Protein AF-A0A4R0P927-F1 (afdb_monomer_lite)

Sequence (93 aa):
MDTTTLLMIGLIVCAGAYFIASAMDGVMGADGFGTVPNMVILLVGGFLGLYLMNWIHIPLGDPTMQAVAGITGAFVSLAFLATIKAIASRLGY

pLDDT: mean 82.83, std 8.03, range [51.22, 91.38]

Structure (mmCIF, N/CA/C/O backbone):
data_AF-A0A4R0P927-F1
#
_entry.id   AF-A0A4R0P927-F1
#
loop_
_atom_site.group_PDB
_atom_site.id
_atom_site.type_symbol
_atom_site.label_atom_id
_atom_site.label_alt_id
_atom_site.label_comp_id
_atom_site.label_asym_id
_atom_site.label_entity_id
_atom_site.label_seq_id
_atom_site.pdbx_PDB_ins_code
_atom_site.Cartn_x
_atom_site.Cartn_y
_atom_site.Cartn_z
_atom_site.occupancy
_atom_site.B_iso_or_equiv
_atom_site.auth_seq_id
_atom_site.auth_comp_id
_atom_site.auth_asym_id
_atom_site.auth_atom_id
_atom_site.pdbx_PDB_model_num
ATOM 1 N N . MET A 1 1 ? 4.662 -12.806 -23.028 1.00 60.03 1 MET A N 1
ATOM 2 C CA . MET A 1 1 ? 4.352 -13.244 -21.653 1.00 60.03 1 MET A CA 1
ATOM 3 C C . MET A 1 1 ? 3.260 -14.274 -21.776 1.00 60.03 1 MET A C 1
ATOM 5 O O . MET A 1 1 ? 2.182 -13.923 -22.243 1.00 60.03 1 MET A O 1
ATOM 9 N N . ASP A 1 2 ? 3.561 -15.522 -21.443 1.00 86.50 2 ASP A N 1
ATOM 10 C CA . ASP A 1 2 ? 2.574 -16.596 -21.502 1.00 86.50 2 ASP A CA 1
ATOM 11 C C . ASP A 1 2 ? 1.566 -16.429 -20.359 1.00 86.50 2 ASP A C 1
ATOM 13 O O . ASP A 1 2 ? 1.894 -15.895 -19.294 1.00 86.50 2 ASP A O 1
ATOM 17 N N . THR A 1 3 ? 0.320 -16.861 -20.566 1.00 87.75 3 THR A N 1
ATOM 18 C CA . THR A 1 3 ? -0.772 -16.699 -19.587 1.00 87.75 3 THR A CA 1
ATOM 19 C C . THR A 1 3 ? -0.420 -17.324 -18.233 1.00 87.75 3 THR A C 1
ATOM 21 O O . THR A 1 3 ? -0.763 -16.788 -17.182 1.00 87.75 3 THR A O 1
ATOM 24 N N . THR A 1 4 ? 0.330 -18.425 -18.255 1.00 90.12 4 THR A N 1
ATOM 25 C CA . THR A 1 4 ? 0.863 -19.114 -17.074 1.00 90.12 4 THR A CA 1
ATOM 26 C C . THR A 1 4 ? 1.875 -18.262 -16.311 1.00 90.12 4 THR A C 1
ATOM 28 O O . THR A 1 4 ? 1.789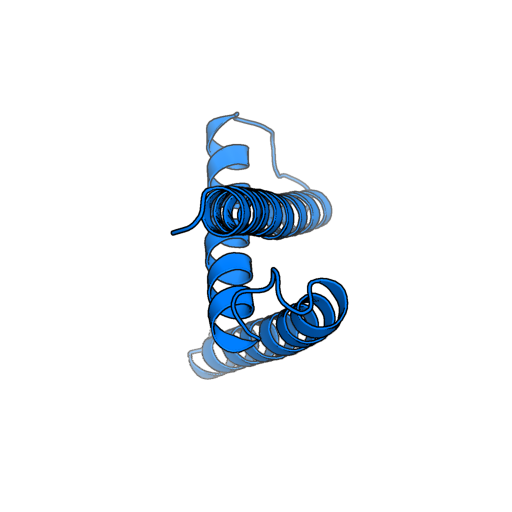 -18.159 -15.089 1.00 90.12 4 THR A O 1
ATOM 31 N N . THR A 1 5 ? 2.794 -17.595 -17.012 1.00 88.62 5 THR A N 1
ATOM 32 C CA . THR A 1 5 ? 3.772 -16.681 -16.408 1.00 88.62 5 THR A CA 1
ATOM 33 C C . THR A 1 5 ? 3.082 -15.486 -15.756 1.00 88.62 5 THR A C 1
ATOM 35 O O . THR A 1 5 ? 3.440 -15.100 -14.645 1.00 88.62 5 THR A O 1
ATOM 38 N N . LEU A 1 6 ? 2.060 -14.928 -16.410 1.00 85.88 6 LEU A N 1
ATOM 39 C CA . LEU A 1 6 ? 1.313 -13.779 -15.894 1.00 85.88 6 LEU A CA 1
ATOM 40 C C . LEU A 1 6 ? 0.534 -14.145 -14.621 1.00 85.88 6 LEU A C 1
ATOM 42 O O . LEU A 1 6 ? 0.581 -13.409 -13.634 1.00 85.88 6 LEU A O 1
ATOM 46 N N . LEU A 1 7 ? -0.097 -15.323 -14.608 1.00 90.06 7 LEU A N 1
ATOM 47 C CA . LEU A 1 7 ? -0.757 -15.867 -13.421 1.00 90.06 7 LEU A CA 1
ATOM 48 C C . LEU A 1 7 ? 0.229 -16.117 -12.274 1.00 90.06 7 LEU A C 1
ATOM 50 O O . LEU A 1 7 ? -0.064 -15.724 -11.148 1.00 90.06 7 LEU A O 1
ATOM 54 N N . MET A 1 8 ? 1.398 -16.712 -12.541 1.00 90.69 8 MET A N 1
ATOM 55 C CA . MET A 1 8 ? 2.418 -16.940 -11.507 1.00 90.69 8 MET A CA 1
ATOM 56 C C . MET A 1 8 ? 2.933 -15.635 -10.900 1.00 90.69 8 MET A C 1
ATOM 58 O O . MET A 1 8 ? 3.015 -15.529 -9.678 1.00 90.69 8 MET A O 1
ATOM 62 N N . ILE A 1 9 ? 3.252 -14.636 -11.730 1.00 88.62 9 ILE A N 1
ATOM 63 C CA . ILE A 1 9 ? 3.720 -13.330 -11.247 1.00 88.62 9 ILE A CA 1
ATOM 64 C C . ILE A 1 9 ? 2.637 -12.670 -10.390 1.00 88.62 9 ILE A C 1
ATOM 66 O O . ILE A 1 9 ? 2.930 -12.220 -9.285 1.00 88.62 9 ILE A O 1
ATOM 70 N N . GLY A 1 10 ? 1.382 -12.672 -10.851 1.00 86.31 10 GLY A N 1
ATOM 71 C CA . GLY A 1 10 ? 0.259 -12.144 -10.075 1.00 86.31 10 GLY A CA 1
ATOM 72 C C . GLY A 1 10 ? 0.105 -12.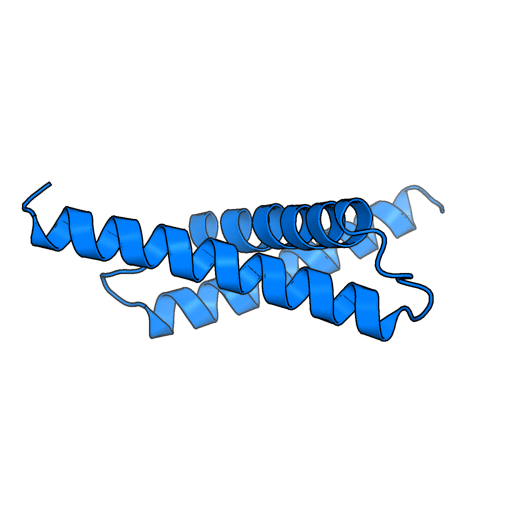839 -8.721 1.00 86.31 10 GLY A C 1
ATOM 73 O O . GLY A 1 10 ? -0.056 -12.173 -7.702 1.00 86.31 10 GLY A O 1
ATOM 74 N N . LEU A 1 11 ? 0.234 -14.167 -8.684 1.00 89.19 11 LEU A N 1
ATOM 75 C CA . LEU A 1 11 ? 0.160 -14.956 -7.451 1.00 89.19 11 LEU A CA 1
ATOM 76 C C . LEU A 1 11 ? 1.284 -14.618 -6.470 1.00 89.19 11 LEU A C 1
ATOM 78 O O . LEU A 1 11 ? 1.016 -14.443 -5.284 1.00 89.19 11 LEU A O 1
ATOM 82 N N . ILE A 1 12 ? 2.520 -14.489 -6.955 1.00 89.38 12 ILE A N 1
ATOM 83 C CA . ILE A 1 12 ? 3.678 -14.129 -6.125 1.00 89.38 12 ILE A CA 1
ATOM 84 C C . ILE A 1 12 ? 3.503 -12.724 -5.545 1.00 89.38 12 ILE A C 1
ATOM 86 O O . ILE A 1 12 ? 3.729 -12.521 -4.352 1.00 89.38 12 ILE A O 1
ATOM 90 N N . VAL A 1 13 ? 3.057 -11.765 -6.361 1.00 87.81 13 VAL A N 1
ATOM 91 C CA . VAL A 1 13 ? 2.801 -10.390 -5.913 1.00 87.81 13 VAL A CA 1
ATOM 92 C C . VAL A 1 13 ? 1.683 -10.360 -4.872 1.00 87.81 13 VAL A C 1
ATOM 94 O O . VAL A 1 13 ? 1.842 -9.729 -3.830 1.00 87.81 13 VAL A O 1
ATOM 97 N N . CYS A 1 14 ? 0.584 -11.082 -5.101 1.00 86.94 14 CYS A N 1
ATOM 98 C CA . CYS A 1 14 ? -0.514 -11.183 -4.142 1.00 86.94 14 CYS A CA 1
ATOM 99 C C . CYS A 1 14 ? -0.078 -11.853 -2.833 1.00 86.94 14 CYS A C 1
ATOM 101 O O . CYS A 1 14 ? -0.381 -11.343 -1.757 1.00 86.94 14 CYS A O 1
ATOM 103 N N . ALA A 1 15 ? 0.662 -12.960 -2.897 1.00 90.44 15 ALA A N 1
ATOM 104 C CA . ALA A 1 15 ? 1.173 -13.631 -1.705 1.00 90.44 15 ALA A CA 1
ATOM 105 C C . ALA A 1 15 ? 2.128 -12.720 -0.917 1.00 90.44 15 ALA A C 1
ATOM 107 O O . ALA A 1 15 ? 1.989 -12.583 0.297 1.00 90.44 15 ALA A O 1
ATOM 108 N N . GLY A 1 16 ? 3.048 -12.035 -1.604 1.00 87.69 16 GLY A N 1
ATOM 109 C CA . GLY A 1 16 ? 3.947 -11.060 -0.988 1.00 87.69 16 GLY A CA 1
ATOM 110 C C . GLY A 1 16 ? 3.190 -9.903 -0.332 1.00 87.69 16 GLY A C 1
ATOM 111 O O . GLY A 1 16 ? 3.440 -9.583 0.830 1.00 87.69 16 GLY A O 1
ATOM 112 N N . ALA A 1 17 ? 2.213 -9.327 -1.036 1.00 87.44 17 ALA A N 1
ATOM 113 C CA . ALA A 1 17 ? 1.363 -8.266 -0.506 1.00 87.44 17 ALA A CA 1
ATOM 114 C C . ALA A 1 17 ? 0.567 -8.729 0.723 1.00 87.44 17 ALA A C 1
ATOM 116 O O . ALA A 1 17 ? 0.452 -7.973 1.684 1.00 87.44 17 ALA A O 1
ATOM 117 N N . TYR A 1 18 ? 0.072 -9.970 0.731 1.00 88.81 18 TYR A N 1
ATOM 118 C CA . TYR A 1 18 ? -0.632 -10.547 1.875 1.00 88.81 18 TYR A CA 1
ATOM 119 C C . TYR A 1 18 ? 0.272 -10.667 3.107 1.00 88.81 18 TYR A C 1
ATOM 121 O O . TYR A 1 18 ? -0.122 -10.257 4.197 1.00 88.81 18 TYR A O 1
ATOM 129 N N . PHE A 1 19 ? 1.501 -11.170 2.950 1.00 91.38 19 PHE A N 1
ATOM 130 C CA . PHE A 1 19 ? 2.442 -11.264 4.070 1.00 91.38 19 PHE A CA 1
ATOM 131 C C . PHE A 1 19 ? 2.782 -9.888 4.643 1.00 91.38 19 PHE A C 1
ATOM 133 O O . PHE A 1 19 ? 2.711 -9.701 5.857 1.00 91.38 19 PHE A O 1
ATOM 140 N N . ILE A 1 20 ? 3.077 -8.908 3.786 1.00 89.00 20 ILE A N 1
ATOM 141 C CA . ILE A 1 20 ? 3.360 -7.535 4.225 1.00 89.00 20 ILE A CA 1
ATOM 142 C C . ILE A 1 20 ? 2.139 -6.943 4.938 1.00 89.00 20 ILE A C 1
ATOM 144 O O . ILE A 1 20 ? 2.272 -6.379 6.022 1.00 89.00 20 ILE A O 1
ATOM 148 N N . ALA A 1 21 ? 0.946 -7.125 4.375 1.00 88.19 21 ALA A N 1
ATOM 149 C CA . ALA A 1 21 ? -0.295 -6.656 4.972 1.00 88.19 21 ALA A CA 1
ATOM 150 C C . ALA A 1 21 ? -0.579 -7.296 6.335 1.00 88.19 21 ALA A C 1
ATOM 152 O O . ALA A 1 21 ? -1.013 -6.596 7.245 1.00 88.19 21 ALA A O 1
ATOM 153 N N . SER A 1 22 ? -0.301 -8.594 6.492 1.00 88.25 22 SER A N 1
ATOM 154 C CA . SER A 1 22 ? -0.460 -9.307 7.766 1.00 88.25 22 SER A CA 1
ATOM 155 C C . SER A 1 22 ? 0.522 -8.814 8.827 1.00 88.25 22 SER A C 1
ATOM 157 O O . SER A 1 22 ? 0.146 -8.612 9.979 1.00 88.25 22 SER A O 1
ATOM 159 N N . ALA A 1 23 ? 1.768 -8.541 8.430 1.00 88.81 23 ALA A N 1
ATOM 160 C CA . ALA A 1 23 ? 2.768 -7.979 9.323 1.00 88.81 23 ALA A CA 1
ATOM 161 C C . ALA A 1 23 ? 2.362 -6.567 9.763 1.00 88.81 23 ALA A C 1
ATOM 163 O O . ALA A 1 23 ? 2.432 -6.237 10.944 1.00 88.81 23 ALA A O 1
ATOM 164 N N . MET A 1 24 ? 1.876 -5.751 8.825 1.00 85.25 24 MET A N 1
ATOM 165 C CA . MET A 1 24 ? 1.376 -4.412 9.120 1.00 85.25 24 MET A CA 1
ATOM 166 C C . MET A 1 24 ? 0.138 -4.415 10.007 1.00 85.25 24 MET A C 1
ATOM 168 O O . MET A 1 24 ? 0.028 -3.554 10.870 1.00 85.25 24 MET A O 1
ATOM 172 N N . ASP A 1 25 ? -0.771 -5.367 9.823 1.00 86.75 25 ASP A N 1
ATOM 173 C CA . ASP A 1 25 ? -1.941 -5.528 10.687 1.00 86.75 25 ASP A CA 1
ATOM 174 C C . ASP A 1 25 ? -1.517 -5.807 12.137 1.00 86.75 25 ASP A C 1
ATOM 176 O O . ASP A 1 25 ? -2.017 -5.180 13.069 1.00 86.75 25 ASP A O 1
ATOM 180 N N . GLY A 1 26 ? -0.493 -6.647 12.323 1.00 83.62 26 GLY A N 1
ATOM 181 C CA . GLY A 1 26 ? 0.119 -6.878 13.632 1.00 83.62 26 GLY A CA 1
ATOM 182 C C . GLY A 1 26 ? 0.769 -5.631 14.246 1.00 83.62 26 GLY A C 1
ATOM 183 O O . GLY A 1 26 ? 0.713 -5.455 15.461 1.00 83.62 26 GLY A O 1
ATOM 184 N N . VAL A 1 27 ? 1.356 -4.751 13.427 1.00 84.25 27 VAL A N 1
ATOM 185 C CA . VAL A 1 27 ? 1.965 -3.488 13.889 1.00 84.25 27 VAL A CA 1
ATOM 186 C C . VAL A 1 27 ? 0.911 -2.420 14.197 1.00 84.25 27 VAL A C 1
ATOM 188 O O . VAL A 1 27 ? 1.046 -1.697 15.180 1.00 84.25 27 VAL A O 1
ATOM 191 N N . MET A 1 28 ? -0.126 -2.300 13.365 1.00 81.19 28 MET A N 1
ATOM 192 C CA . MET A 1 28 ? -1.180 -1.289 13.507 1.00 81.19 28 MET A CA 1
ATOM 193 C C . MET A 1 28 ? -2.215 -1.645 14.578 1.00 81.19 28 MET A C 1
ATOM 195 O O . MET A 1 28 ? -2.886 -0.753 15.096 1.00 81.19 28 MET A O 1
ATOM 199 N N . GLY A 1 29 ? -2.351 -2.924 14.935 1.00 80.06 29 GLY A N 1
ATOM 200 C CA . GLY A 1 29 ? -3.260 -3.367 15.989 1.00 80.06 29 GLY A CA 1
ATOM 201 C C . GLY A 1 29 ? -4.699 -2.906 15.739 1.00 80.06 29 GLY A C 1
ATOM 202 O O . GLY A 1 29 ? -5.257 -3.127 14.668 1.00 80.06 29 GLY A O 1
ATOM 203 N N . ALA A 1 30 ? -5.303 -2.237 16.726 1.00 74.56 30 ALA A N 1
ATOM 204 C CA . ALA A 1 30 ? -6.689 -1.764 16.647 1.00 74.56 30 ALA A CA 1
ATOM 205 C C . ALA A 1 30 ? -6.919 -0.659 15.594 1.00 74.56 30 ALA A C 1
ATOM 207 O O . ALA A 1 30 ? -8.043 -0.490 15.116 1.00 74.56 30 ALA A O 1
ATOM 208 N N . ASP A 1 31 ? -5.864 0.063 15.206 1.00 70.12 31 ASP A N 1
ATOM 209 C CA . ASP A 1 31 ? -5.938 1.122 14.195 1.00 70.12 31 ASP A CA 1
ATOM 210 C C . ASP A 1 31 ? -5.862 0.560 12.761 1.00 70.12 31 ASP A C 1
ATOM 212 O O . ASP A 1 31 ? -6.208 1.245 11.795 1.00 70.12 31 ASP A O 1
ATOM 216 N N . GLY A 1 32 ? -5.465 -0.709 12.607 1.00 71.25 32 GLY A N 1
ATOM 217 C CA . GLY A 1 32 ? -5.394 -1.405 11.323 1.00 71.25 32 GLY A CA 1
ATOM 218 C C . GLY A 1 32 ? -6.773 -1.734 10.747 1.00 71.25 32 GLY A C 1
ATOM 219 O O . GLY A 1 32 ? -7.769 -1.830 11.465 1.00 71.25 32 GLY A O 1
ATOM 220 N N . PHE A 1 33 ? -6.868 -1.907 9.425 1.00 77.69 33 PHE A N 1
ATOM 221 C CA . PHE A 1 33 ? -8.113 -2.336 8.771 1.00 77.69 33 PHE A CA 1
ATOM 222 C C . PHE A 1 33 ? -8.301 -3.860 8.755 1.00 77.69 33 PHE A C 1
ATOM 224 O O . PHE A 1 33 ? -9.326 -4.330 8.263 1.00 77.69 33 PHE A O 1
ATOM 231 N N . GLY A 1 34 ? -7.351 -4.634 9.276 1.00 83.75 34 GLY A N 1
ATOM 232 C CA . GLY A 1 34 ? -7.276 -6.069 9.051 1.00 83.75 34 GLY A CA 1
ATOM 233 C C . GLY A 1 34 ? -6.324 -6.413 7.906 1.00 83.75 34 GLY A C 1
ATOM 234 O O . GLY A 1 34 ? -6.023 -5.605 7.023 1.00 83.75 34 GLY A O 1
ATOM 235 N N . THR A 1 35 ? -5.900 -7.671 7.875 1.00 85.56 35 THR A N 1
ATOM 236 C CA . THR A 1 35 ? -4.939 -8.188 6.891 1.00 85.56 35 THR A CA 1
ATOM 237 C C . THR A 1 35 ? -5.422 -8.057 5.434 1.00 85.56 35 THR A C 1
ATOM 239 O O . THR A 1 35 ? -4.679 -7.584 4.575 1.00 85.56 35 THR A O 1
ATOM 242 N N . VAL A 1 36 ? -6.672 -8.432 5.128 1.00 87.38 36 VAL A N 1
ATOM 243 C CA . VAL A 1 36 ? -7.195 -8.408 3.743 1.00 87.38 36 VAL A CA 1
ATOM 244 C C . VAL A 1 36 ? -7.367 -6.977 3.206 1.00 87.38 36 VAL A C 1
ATOM 246 O O . VAL A 1 36 ? -6.886 -6.703 2.106 1.00 87.38 36 VAL A O 1
ATOM 249 N N . PRO A 1 37 ? -7.976 -6.025 3.940 1.00 85.56 37 PRO A N 1
ATOM 250 C CA . PRO A 1 37 ? -8.073 -4.645 3.464 1.00 85.56 37 PRO A CA 1
ATOM 251 C C . PRO A 1 37 ? -6.707 -3.963 3.332 1.00 85.56 37 PRO A C 1
ATOM 253 O O . PRO A 1 37 ? -6.472 -3.279 2.337 1.00 85.56 37 PRO A O 1
ATOM 256 N N . ASN A 1 38 ? -5.776 -4.202 4.266 1.00 89.12 38 ASN A N 1
ATOM 257 C CA . ASN A 1 38 ? -4.408 -3.682 4.174 1.00 89.12 38 ASN A CA 1
ATOM 258 C C . ASN A 1 38 ? -3.707 -4.172 2.895 1.00 89.12 38 ASN A C 1
ATOM 260 O O . ASN A 1 38 ? -3.037 -3.390 2.224 1.00 89.12 38 ASN A O 1
ATOM 264 N N . MET A 1 39 ? -3.910 -5.435 2.508 1.00 89.75 39 MET A N 1
ATOM 265 C CA . MET A 1 39 ? -3.370 -5.993 1.264 1.00 89.75 39 MET A CA 1
ATOM 266 C C . MET A 1 39 ? -3.907 -5.259 0.032 1.00 89.75 39 MET A C 1
ATOM 268 O O . MET A 1 39 ? -3.129 -4.897 -0.853 1.00 89.75 39 MET A O 1
ATOM 272 N N . VAL A 1 40 ? -5.220 -5.019 -0.026 1.00 88.69 40 VAL A N 1
ATOM 273 C CA . VAL A 1 40 ? -5.848 -4.287 -1.138 1.00 88.69 40 VAL A CA 1
ATOM 274 C C . VAL A 1 40 ? -5.309 -2.860 -1.210 1.00 88.69 40 VAL A C 1
ATOM 276 O O . VAL A 1 40 ? -4.970 -2.392 -2.296 1.00 88.69 40 VAL A O 1
ATOM 279 N N . ILE A 1 41 ? -5.165 -2.188 -0.066 1.00 89.31 41 ILE A N 1
ATOM 280 C CA . ILE A 1 41 ? -4.618 -0.829 -0.003 1.00 89.31 41 ILE A CA 1
ATOM 281 C C . ILE A 1 41 ? -3.160 -0.795 -0.474 1.00 89.31 41 ILE A C 1
ATOM 283 O O . ILE A 1 41 ? -2.802 0.098 -1.237 1.00 89.31 41 ILE A O 1
ATOM 287 N N . LEU A 1 42 ? -2.326 -1.764 -0.081 1.00 88.38 42 LEU A N 1
ATOM 288 C CA . LEU A 1 42 ? -0.939 -1.850 -0.550 1.00 88.38 42 LEU A CA 1
ATOM 289 C C . LEU A 1 42 ? -0.863 -2.072 -2.063 1.00 88.38 42 LEU A C 1
ATOM 291 O O . LEU A 1 42 ? -0.080 -1.408 -2.739 1.00 88.38 42 LEU A O 1
ATOM 295 N N . LEU A 1 43 ? -1.689 -2.969 -2.607 1.00 89.44 43 LEU A N 1
ATOM 296 C CA . LEU A 1 43 ? -1.755 -3.225 -4.048 1.00 89.44 43 LEU A CA 1
ATOM 297 C C . LEU A 1 43 ? -2.173 -1.968 -4.816 1.00 89.44 43 LEU A C 1
ATOM 299 O O . LEU A 1 43 ? -1.449 -1.512 -5.701 1.00 89.44 43 LEU A O 1
ATOM 303 N N . VAL A 1 44 ? -3.316 -1.382 -4.454 1.00 89.44 44 VAL A N 1
ATOM 304 C CA . VAL A 1 44 ? -3.854 -0.190 -5.124 1.00 89.44 44 VAL A CA 1
ATOM 305 C C . VAL A 1 44 ? -2.911 1.000 -4.951 1.00 89.44 44 VAL A C 1
ATOM 307 O O . VAL A 1 44 ? -2.606 1.680 -5.926 1.00 89.44 44 VAL A O 1
ATOM 310 N N . GLY A 1 45 ? -2.396 1.217 -3.741 1.00 87.94 45 GLY A N 1
ATOM 311 C CA . GLY A 1 45 ? -1.449 2.285 -3.433 1.00 87.94 45 GLY A CA 1
ATOM 312 C C . GLY A 1 45 ? -0.126 2.140 -4.180 1.00 87.94 45 GLY A C 1
ATOM 313 O O . GLY A 1 45 ? 0.443 3.141 -4.612 1.00 87.94 45 GLY A O 1
ATOM 314 N N . GLY A 1 46 ? 0.345 0.911 -4.402 1.00 87.06 46 GLY A N 1
ATOM 315 C CA . GLY A 1 46 ? 1.555 0.663 -5.180 1.00 87.06 46 GLY A CA 1
ATOM 316 C C . GLY A 1 46 ? 1.394 1.015 -6.655 1.00 87.06 46 GLY A C 1
ATOM 317 O O . GLY A 1 46 ? 2.233 1.721 -7.219 1.00 87.06 46 GLY A O 1
ATOM 318 N N . PHE A 1 47 ? 0.275 0.615 -7.265 1.00 87.12 47 PHE A N 1
ATOM 319 C CA . PHE A 1 47 ? -0.065 1.048 -8.624 1.00 87.12 47 PHE A CA 1
ATOM 320 C C . PHE A 1 47 ? -0.263 2.563 -8.713 1.00 87.12 47 PHE A C 1
ATOM 322 O O . PHE A 1 47 ? 0.195 3.193 -9.668 1.00 87.12 47 PHE A O 1
ATOM 329 N N . LEU A 1 48 ? -0.898 3.159 -7.706 1.00 87.69 48 LEU A N 1
ATOM 330 C CA . LEU A 1 48 ? -1.130 4.597 -7.638 1.00 87.69 48 LEU A CA 1
ATOM 331 C C . LEU A 1 48 ? 0.190 5.377 -7.515 1.00 87.69 48 LEU A C 1
ATOM 333 O O . LEU A 1 48 ? 0.358 6.387 -8.194 1.00 87.69 48 LEU A O 1
ATOM 337 N N . GLY A 1 49 ? 1.159 4.874 -6.745 1.00 84.88 49 GLY A N 1
ATOM 338 C CA . GLY A 1 49 ? 2.511 5.436 -6.650 1.00 84.88 49 GLY A CA 1
ATOM 339 C C . GLY A 1 49 ? 3.262 5.422 -7.977 1.00 84.88 49 GLY A C 1
ATOM 340 O O . GLY A 1 49 ? 3.813 6.444 -8.384 1.00 84.88 49 GLY A O 1
ATOM 341 N N . LEU A 1 50 ? 3.224 4.295 -8.693 1.00 84.38 50 LEU A N 1
ATOM 342 C CA . LEU A 1 50 ? 3.799 4.190 -10.039 1.00 84.38 50 LEU A CA 1
ATOM 343 C C . LEU A 1 50 ? 3.141 5.171 -11.018 1.00 84.38 50 LEU A C 1
ATOM 345 O O . LEU A 1 50 ? 3.834 5.831 -11.794 1.00 84.38 50 LEU A O 1
ATOM 349 N N . TYR A 1 51 ? 1.813 5.301 -10.957 1.00 84.12 51 TYR A N 1
ATOM 350 C CA . TYR A 1 51 ? 1.067 6.217 -11.814 1.00 84.12 51 TYR A CA 1
ATOM 351 C C . TYR A 1 51 ? 1.395 7.688 -11.520 1.00 84.12 51 TYR A C 1
ATOM 353 O O . TYR A 1 51 ? 1.635 8.454 -12.454 1.00 84.12 51 TYR A O 1
ATOM 361 N N . LEU A 1 52 ? 1.481 8.082 -10.242 1.00 81.69 52 LEU A N 1
ATOM 362 C CA . LEU A 1 52 ? 1.897 9.435 -9.849 1.00 81.69 52 LEU A CA 1
ATOM 363 C C . LEU A 1 52 ? 3.303 9.761 -10.347 1.00 81.69 52 LEU A C 1
ATOM 365 O O . LEU A 1 52 ? 3.540 10.845 -10.872 1.00 81.69 52 LEU A O 1
ATOM 369 N N . MET A 1 53 ? 4.231 8.820 -10.200 1.00 77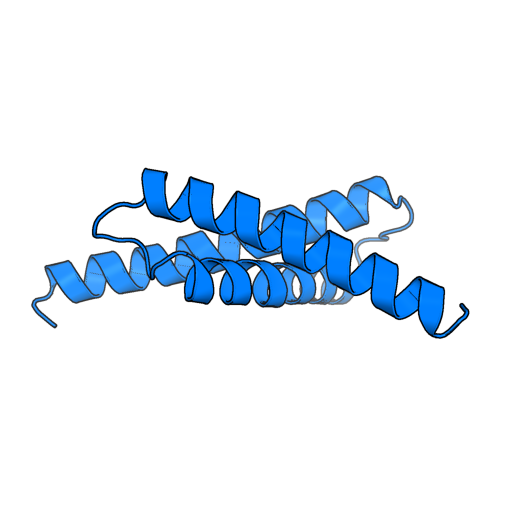.50 53 MET A N 1
ATOM 370 C CA . MET A 1 53 ? 5.625 9.014 -10.586 1.00 77.50 53 MET A CA 1
ATOM 371 C C . MET A 1 53 ? 5.772 9.192 -12.106 1.00 77.50 53 MET A C 1
ATOM 373 O O . MET A 1 53 ? 6.560 10.021 -12.563 1.00 77.50 53 MET A O 1
ATOM 377 N N . ASN A 1 54 ? 4.943 8.485 -12.883 1.00 76.75 54 ASN A N 1
ATOM 378 C CA . ASN A 1 54 ? 4.822 8.682 -14.326 1.00 76.75 54 ASN A CA 1
ATOM 379 C C . ASN A 1 54 ? 4.211 10.055 -14.673 1.00 76.75 54 ASN A C 1
ATOM 381 O O . ASN A 1 54 ? 4.658 10.719 -15.605 1.00 76.75 54 ASN A O 1
ATOM 385 N N . TRP A 1 55 ? 3.228 10.526 -13.898 1.00 75.69 55 TRP A N 1
ATOM 386 C CA . TRP A 1 55 ? 2.601 11.837 -14.107 1.00 75.69 55 TRP A CA 1
ATOM 387 C C . TRP A 1 55 ? 3.567 13.004 -13.844 1.00 75.69 55 TRP A C 1
ATOM 389 O O . TRP A 1 55 ? 3.568 13.995 -14.576 1.00 75.69 55 TRP A O 1
ATOM 399 N N . ILE A 1 56 ? 4.463 12.854 -12.864 1.00 75.50 56 ILE A N 1
ATOM 400 C CA . ILE A 1 56 ? 5.496 13.847 -12.513 1.00 75.50 56 ILE A CA 1
ATOM 401 C C . ILE A 1 56 ? 6.668 13.839 -13.527 1.00 75.50 56 ILE A C 1
ATOM 403 O O . ILE A 1 56 ? 7.603 14.623 -13.399 1.00 75.50 56 ILE A O 1
ATOM 407 N N . HIS A 1 57 ? 6.611 13.014 -14.585 1.00 66.88 57 HIS A N 1
ATOM 408 C CA . HIS A 1 57 ? 7.644 12.917 -15.629 1.00 66.88 57 HIS A CA 1
ATOM 409 C C . HIS A 1 57 ? 9.043 12.593 -15.080 1.00 66.88 57 HIS A C 1
ATOM 411 O O . HIS A 1 57 ? 10.059 12.944 -15.683 1.00 66.88 57 HIS A O 1
ATOM 417 N N . ILE A 1 58 ? 9.119 11.904 -13.939 1.00 66.69 58 ILE A N 1
ATOM 418 C CA . ILE A 1 58 ? 10.398 11.416 -13.435 1.00 66.69 58 ILE A CA 1
ATOM 419 C C . ILE A 1 58 ? 10.774 10.203 -14.290 1.00 66.69 58 ILE A C 1
ATOM 421 O O . ILE A 1 58 ? 10.005 9.240 -14.331 1.00 66.69 58 ILE A O 1
ATOM 425 N N . PRO A 1 59 ? 11.922 10.219 -14.993 1.00 62.31 59 PRO A N 1
ATOM 426 C CA . PRO A 1 59 ? 12.322 9.106 -15.835 1.00 62.31 59 PRO A CA 1
ATOM 427 C C . PRO A 1 59 ? 12.588 7.881 -14.961 1.00 62.31 59 PRO A C 1
ATOM 429 O O . PRO A 1 59 ? 13.639 7.733 -14.343 1.00 62.31 59 PRO A O 1
ATOM 432 N N . LEU A 1 60 ? 11.617 6.974 -14.940 1.00 61.81 60 LEU A N 1
ATOM 433 C CA . LEU A 1 60 ? 11.679 5.656 -14.315 1.00 61.81 60 LEU A CA 1
ATOM 434 C C . LEU A 1 60 ? 12.507 4.683 -15.170 1.00 61.81 60 LEU A C 1
ATOM 436 O O . LEU A 1 60 ? 12.073 3.571 -15.467 1.00 61.81 60 LEU A O 1
ATOM 440 N N . GLY A 1 61 ? 13.679 5.130 -15.624 1.00 62.06 61 GLY A N 1
ATOM 441 C CA . GLY A 1 61 ? 14.556 4.350 -16.498 1.00 62.06 61 GLY A CA 1
ATOM 442 C C . GLY A 1 61 ? 15.192 3.152 -15.792 1.00 62.06 61 GLY A C 1
ATOM 443 O O . GLY A 1 61 ? 15.561 2.186 -16.451 1.00 62.06 61 GLY A O 1
ATOM 444 N N . ASP A 1 62 ? 15.279 3.197 -14.459 1.00 78.31 62 ASP A N 1
ATOM 445 C CA . ASP A 1 62 ? 15.836 2.122 -13.645 1.00 78.31 62 ASP A CA 1
ATOM 446 C C . ASP A 1 62 ? 14.710 1.281 -13.005 1.00 78.31 62 ASP A C 1
ATOM 448 O O . ASP A 1 62 ? 13.852 1.838 -12.304 1.00 78.31 62 ASP A O 1
ATOM 452 N N . PRO A 1 63 ? 14.691 -0.054 -13.200 1.00 76.69 63 PRO A N 1
ATOM 453 C CA . PRO A 1 63 ? 13.718 -0.943 -12.560 1.00 76.69 63 PRO A CA 1
ATOM 454 C C . PRO A 1 63 ? 13.736 -0.845 -11.027 1.00 76.69 63 PRO A C 1
ATOM 456 O O . PRO A 1 63 ? 12.700 -1.022 -10.381 1.00 76.69 63 PRO A O 1
ATOM 459 N N . THR A 1 64 ? 14.875 -0.489 -10.434 1.00 81.56 64 THR A N 1
ATOM 460 C CA . THR A 1 64 ? 15.004 -0.256 -8.990 1.00 81.56 64 THR A CA 1
ATOM 461 C C . THR A 1 64 ? 14.170 0.946 -8.553 1.00 81.56 64 THR A C 1
ATOM 463 O O . THR A 1 64 ? 13.489 0.910 -7.529 1.00 81.56 64 THR A O 1
ATOM 466 N N . MET A 1 65 ? 14.163 2.006 -9.361 1.00 80.44 65 MET A N 1
ATOM 467 C CA . MET A 1 65 ? 13.435 3.238 -9.069 1.00 80.44 65 MET A CA 1
ATOM 468 C C . MET A 1 65 ? 11.920 3.054 -9.218 1.00 80.44 65 MET A C 1
ATOM 470 O O . MET A 1 65 ? 11.156 3.616 -8.434 1.00 80.44 65 MET A O 1
ATOM 474 N N . GLN A 1 66 ? 11.485 2.203 -10.154 1.00 80.94 66 GLN A N 1
ATOM 475 C CA . GLN A 1 66 ? 10.086 1.767 -10.255 1.00 80.94 66 GLN A CA 1
ATOM 476 C C . GLN A 1 66 ? 9.647 0.989 -9.016 1.00 80.94 66 GLN A C 1
ATOM 478 O O . GLN A 1 66 ? 8.609 1.301 -8.433 1.00 80.94 66 GLN A O 1
ATOM 483 N N . ALA A 1 67 ? 10.450 0.020 -8.571 1.00 82.75 67 ALA A N 1
ATOM 484 C CA . ALA A 1 67 ? 10.137 -0.749 -7.371 1.00 82.75 67 ALA A CA 1
ATOM 485 C C . ALA A 1 67 ? 10.015 0.157 -6.135 1.00 82.75 67 ALA A C 1
ATOM 487 O O . ALA A 1 67 ? 9.040 0.051 -5.391 1.00 82.75 67 ALA A O 1
ATOM 488 N N . VAL A 1 68 ? 10.948 1.098 -5.956 1.00 85.00 68 VAL A N 1
ATOM 489 C CA . VAL A 1 68 ? 10.900 2.075 -4.857 1.00 85.00 68 VAL A CA 1
ATOM 490 C C . VAL A 1 68 ? 9.639 2.933 -4.940 1.00 85.00 68 VAL A C 1
ATOM 492 O O . VAL A 1 68 ? 8.924 3.037 -3.948 1.00 85.00 68 VAL A O 1
ATOM 495 N N . ALA A 1 69 ? 9.312 3.484 -6.112 1.00 85.75 69 ALA A N 1
ATOM 496 C CA . ALA A 1 69 ? 8.114 4.306 -6.292 1.00 85.75 69 ALA A CA 1
ATOM 497 C C . ALA A 1 69 ? 6.821 3.544 -5.947 1.00 85.75 69 ALA A C 1
ATOM 499 O O . ALA A 1 69 ? 5.944 4.084 -5.268 1.00 85.75 69 ALA A O 1
ATOM 500 N N . GLY A 1 70 ? 6.722 2.277 -6.362 1.00 85.44 70 GLY A N 1
ATOM 501 C CA . GLY A 1 70 ? 5.594 1.412 -6.020 1.00 85.44 70 GLY A CA 1
ATOM 502 C C . GLY A 1 70 ? 5.512 1.126 -4.520 1.00 85.44 70 GLY A C 1
ATOM 503 O O . GLY A 1 70 ? 4.453 1.281 -3.917 1.00 85.44 70 GLY A O 1
ATOM 504 N N . ILE A 1 71 ? 6.629 0.778 -3.877 1.00 86.81 71 ILE A N 1
ATOM 505 C CA . ILE A 1 71 ? 6.655 0.514 -2.430 1.00 86.81 71 ILE A CA 1
ATOM 506 C C . ILE A 1 71 ? 6.280 1.780 -1.649 1.00 86.81 71 ILE A C 1
ATOM 508 O O . ILE A 1 71 ? 5.429 1.727 -0.760 1.00 86.81 71 ILE A O 1
ATOM 512 N N . THR A 1 72 ? 6.853 2.932 -1.998 1.00 88.06 72 THR A N 1
ATOM 513 C CA . THR A 1 72 ? 6.527 4.203 -1.344 1.00 88.06 72 THR A CA 1
ATOM 514 C C . THR A 1 72 ? 5.052 4.554 -1.524 1.00 88.06 72 THR A C 1
ATOM 516 O O . THR A 1 72 ? 4.396 4.891 -0.542 1.00 88.06 72 THR A O 1
ATOM 519 N N . GLY A 1 73 ? 4.490 4.409 -2.728 1.00 87.81 73 GLY A N 1
ATOM 520 C CA . GLY A 1 73 ? 3.063 4.645 -2.964 1.00 87.81 73 GLY A CA 1
ATOM 521 C C . GLY A 1 73 ? 2.147 3.741 -2.139 1.00 87.81 73 GLY A C 1
ATOM 522 O O . GLY A 1 73 ? 1.164 4.216 -1.561 1.00 87.81 73 GLY A O 1
ATOM 523 N N . ALA A 1 74 ? 2.496 2.457 -2.030 1.00 87.62 74 ALA A N 1
ATOM 524 C CA . ALA A 1 74 ? 1.755 1.477 -1.244 1.00 87.62 74 ALA A CA 1
ATOM 525 C C . ALA A 1 74 ? 1.706 1.866 0.240 1.00 87.62 74 ALA A C 1
ATOM 527 O O . ALA A 1 74 ? 0.626 1.984 0.824 1.00 87.62 74 ALA A O 1
ATOM 528 N N . PHE A 1 75 ? 2.870 2.131 0.838 1.00 88.25 75 PHE A N 1
ATOM 529 C CA . PHE A 1 75 ? 2.967 2.480 2.254 1.00 88.25 75 PHE A CA 1
ATOM 530 C C . PHE A 1 75 ? 2.389 3.861 2.569 1.00 88.25 75 PHE A C 1
ATOM 532 O O . PHE A 1 75 ? 1.726 4.006 3.593 1.00 88.25 75 PHE A O 1
ATOM 539 N N . VAL A 1 76 ? 2.580 4.861 1.703 1.00 90.06 76 VAL A N 1
ATOM 540 C CA . VAL A 1 76 ? 1.996 6.200 1.894 1.00 90.06 76 VAL A CA 1
ATOM 541 C C . VAL A 1 76 ? 0.470 6.136 1.854 1.00 90.06 76 VAL A C 1
ATOM 543 O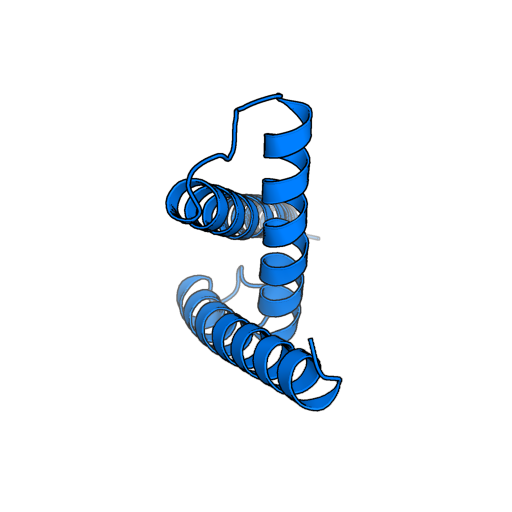 O . VAL A 1 76 ? -0.182 6.719 2.718 1.00 90.06 76 VAL A O 1
ATOM 546 N N . SER A 1 77 ? -0.105 5.385 0.911 1.00 88.06 77 SER A N 1
ATOM 547 C CA . SER A 1 77 ? -1.562 5.218 0.814 1.00 88.06 77 SER A CA 1
ATOM 548 C C . SER A 1 77 ? -2.132 4.521 2.047 1.00 88.06 77 SER A C 1
ATOM 550 O O . SER A 1 77 ? -3.158 4.943 2.583 1.00 88.06 77 SER A O 1
ATOM 552 N N . LEU A 1 78 ? -1.442 3.485 2.534 1.00 87.44 78 LEU A N 1
ATOM 553 C CA . LEU A 1 78 ? -1.856 2.779 3.739 1.00 87.44 78 LEU A CA 1
ATOM 554 C C . LEU A 1 78 ? -1.732 3.665 4.979 1.00 87.44 78 LEU A C 1
ATOM 556 O O . LEU A 1 78 ? -2.696 3.784 5.730 1.00 87.44 78 LEU A O 1
ATOM 560 N N . ALA A 1 79 ? -0.606 4.354 5.156 1.00 85.88 79 ALA A N 1
ATOM 561 C CA . ALA A 1 79 ? -0.416 5.294 6.254 1.00 85.88 79 ALA A CA 1
ATOM 562 C C . ALA A 1 79 ? -1.490 6.390 6.250 1.00 85.88 79 ALA A C 1
ATOM 564 O O . ALA A 1 79 ? -2.051 6.701 7.298 1.00 85.88 79 ALA A O 1
ATOM 565 N N . PHE A 1 80 ? -1.828 6.934 5.080 1.00 87.50 80 PHE A N 1
ATOM 566 C CA . PHE A 1 80 ? -2.854 7.962 4.943 1.00 87.50 80 PHE A CA 1
ATOM 567 C C . PHE A 1 80 ? -4.238 7.457 5.369 1.00 87.50 80 PHE A C 1
ATOM 569 O O . PHE A 1 80 ? -4.876 8.063 6.232 1.00 87.50 80 PHE A O 1
ATOM 576 N N . LEU A 1 81 ? -4.679 6.314 4.835 1.00 85.75 81 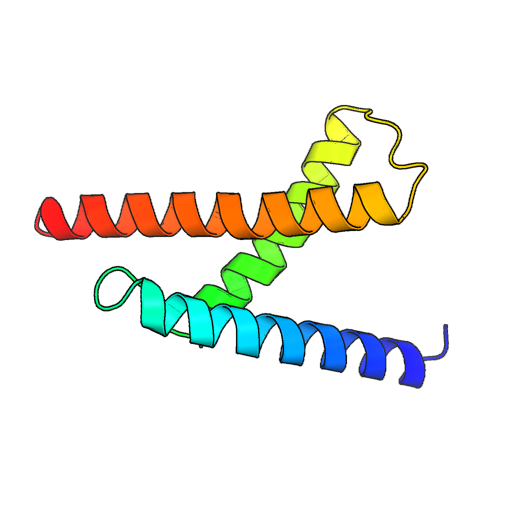LEU A N 1
ATOM 577 C CA . LEU A 1 81 ? -5.976 5.727 5.187 1.00 85.75 81 LEU A CA 1
ATOM 578 C C . LEU A 1 81 ? -6.037 5.291 6.654 1.00 85.75 81 LEU A C 1
ATOM 580 O O . LEU A 1 81 ? -7.047 5.526 7.317 1.00 85.75 81 LEU A O 1
ATOM 584 N N . ALA A 1 82 ? -4.961 4.704 7.180 1.00 84.69 82 ALA A N 1
ATOM 585 C CA . ALA A 1 82 ? -4.887 4.306 8.583 1.00 84.69 82 ALA A CA 1
ATOM 586 C C . ALA A 1 82 ? -4.930 5.521 9.512 1.00 84.69 82 ALA A C 1
ATOM 588 O O . ALA A 1 82 ? -5.641 5.501 10.510 1.00 84.69 82 ALA A O 1
ATOM 589 N N . THR A 1 83 ? -4.250 6.612 9.151 1.00 83.62 83 THR A N 1
ATOM 590 C CA . THR A 1 83 ? -4.293 7.861 9.925 1.00 83.62 83 THR A CA 1
ATOM 591 C C . THR A 1 83 ? -5.699 8.456 9.924 1.00 83.62 83 THR A C 1
ATOM 593 O O . THR A 1 83 ? -6.185 8.865 10.975 1.00 83.62 83 THR A O 1
ATOM 596 N N . ILE A 1 84 ? -6.392 8.455 8.779 1.00 84.69 84 ILE A N 1
ATOM 597 C CA . ILE A 1 84 ? -7.790 8.908 8.703 1.00 84.69 84 ILE A CA 1
ATOM 598 C C . ILE A 1 84 ? -8.684 8.053 9.602 1.00 84.69 84 ILE A C 1
ATOM 600 O O . ILE A 1 84 ? -9.469 8.607 10.370 1.00 84.69 84 ILE A O 1
ATOM 604 N N . LYS A 1 85 ? -8.553 6.722 9.548 1.00 80.94 85 LYS A N 1
ATOM 605 C CA . LYS A 1 85 ? -9.332 5.819 10.404 1.00 80.94 85 LYS A CA 1
ATOM 606 C C . LYS A 1 85 ? -9.039 6.052 11.885 1.00 80.94 85 LYS A C 1
ATOM 608 O O . LYS A 1 85 ? -9.978 6.146 12.665 1.00 80.94 85 LYS A O 1
ATOM 613 N N . ALA A 1 86 ? -7.771 6.176 12.263 1.00 81.75 86 ALA A N 1
ATOM 614 C CA . ALA A 1 86 ? -7.366 6.431 13.643 1.00 81.75 86 ALA A CA 1
ATOM 615 C C . ALA A 1 86 ? -7.878 7.788 14.159 1.00 81.75 86 ALA A C 1
ATOM 617 O O . ALA A 1 86 ? -8.200 7.940 15.335 1.00 81.75 86 ALA A O 1
ATOM 618 N N . ILE A 1 87 ? -7.976 8.795 13.288 1.00 81.69 87 ILE A N 1
ATOM 619 C CA . ILE A 1 87 ? -8.595 10.079 13.634 1.00 81.69 87 ILE A CA 1
ATOM 620 C C . ILE A 1 87 ? -10.115 9.924 13.768 1.00 81.69 87 ILE A C 1
ATOM 622 O O . ILE A 1 87 ? -10.683 10.439 14.727 1.00 81.69 87 ILE A O 1
ATOM 626 N N . ALA A 1 88 ? -10.771 9.203 12.855 1.00 81.50 88 ALA A N 1
ATOM 627 C CA . ALA A 1 88 ? -12.213 8.957 12.907 1.00 81.50 88 ALA A CA 1
ATOM 628 C C . ALA A 1 88 ? -12.622 8.194 14.179 1.00 81.50 88 ALA A C 1
ATOM 630 O O . ALA A 1 88 ? -13.525 8.640 14.885 1.00 81.50 88 ALA A O 1
ATOM 631 N N . SER A 1 89 ? -11.874 7.143 14.533 1.00 77.75 89 SER A N 1
ATOM 632 C CA . SER A 1 89 ? -12.097 6.360 15.753 1.00 77.75 89 SER A CA 1
ATOM 633 C C . SER A 1 89 ? -11.899 7.197 17.017 1.00 77.75 89 SER A C 1
ATOM 635 O O . SER A 1 89 ? -12.647 7.063 17.985 1.00 77.75 89 SER A O 1
ATOM 637 N N . ARG A 1 90 ? -10.936 8.129 17.009 1.00 74.94 90 ARG A N 1
ATOM 638 C CA . ARG A 1 90 ? -10.746 9.099 18.101 1.00 74.94 90 ARG A CA 1
ATOM 639 C C . ARG A 1 90 ? -11.844 10.160 18.174 1.00 74.94 90 ARG A C 1
ATOM 641 O O . ARG A 1 90 ? -12.090 10.679 19.259 1.00 74.94 90 ARG A O 1
ATOM 648 N N . LEU A 1 91 ? -12.490 10.485 17.055 1.00 78.94 91 LEU A N 1
ATOM 649 C CA . LEU A 1 91 ? -13.614 11.425 16.987 1.00 78.94 91 LEU A CA 1
ATOM 650 C C . LEU A 1 91 ? -14.970 10.777 17.322 1.00 78.94 91 LEU A C 1
ATOM 652 O O . LEU A 1 91 ? -15.982 11.475 17.324 1.00 78.94 91 LEU A O 1
ATOM 656 N N . GLY A 1 92 ? -14.995 9.485 17.668 1.00 61.94 92 GLY A N 1
ATOM 657 C CA . GLY A 1 92 ? -16.194 8.793 18.150 1.00 61.94 92 GLY A CA 1
ATOM 658 C C . GLY A 1 92 ? -17.126 8.275 17.051 1.00 61.94 92 G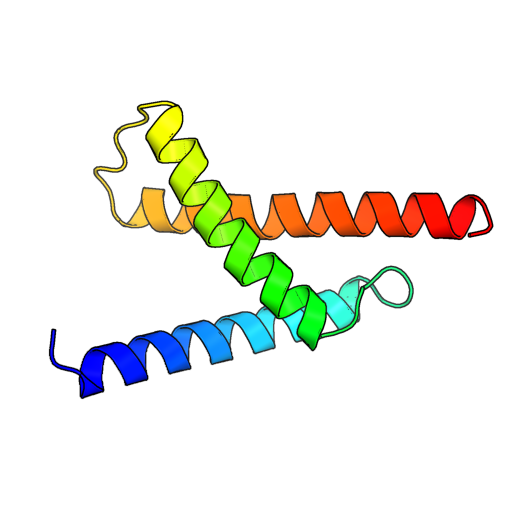LY A C 1
ATOM 659 O O . GLY A 1 92 ? -18.291 8.008 17.344 1.00 61.94 92 GLY A O 1
ATOM 660 N N . TYR A 1 93 ? -16.623 8.146 15.820 1.00 51.22 93 TYR A N 1
ATOM 661 C CA . TYR A 1 93 ? -17.250 7.378 14.737 1.00 51.22 93 TYR A CA 1
ATOM 662 C C . TYR A 1 93 ? -16.599 5.999 14.619 1.00 51.22 93 TYR A C 1
ATOM 664 O O . TYR A 1 93 ? -17.339 5.035 14.328 1.00 51.22 93 TYR A O 1
#

Foldseek 3Di:
DDPVVVVVVVVVLLVVLLVVLQVVCVVLPPLHPDSVVLSVLLQVQLVVQLVVCVVVVPPPVDPVSSNVSSNCSSVVSRVVVSVVSVVVVVVVD

Organism: NCBI:txid1429082

Radius of gyration: 15.1 Å; chains: 1; bounding box: 33×33×40 Å

Secondary structure (DSSP, 8-state):
--HHHHHHHHHHHHHHHHHHHHHHHHHHGGGS--HHHHHHHHHHHHHHHHHHHHHTT----SHHHHHHHHHHHHHHHHHHHHHHHHHHHHTT-